Protein AF-A0A920AEJ7-F1 (afdb_monomer)

Solvent-accessible surface area (backbone atoms only — not comparable to full-atom values): 4196 Å² total; per-residue (Å²): 130,62,68,82,69,68,47,46,49,35,68,60,90,36,28,33,28,31,74,90,42,58,71,26,38,37,58,76,55,91,57,52,70,70,57,56,50,49,53,50,53,55,48,33,49,55,43,28,75,74,67,72,46,86,63,70,80,42,81,39,81,42,103,66,54,41,27,50,55,74,131

Secondary structure (DSSP, 8-state):
--GGGS-TT-EETTEEE-SSSTT-EEE-SS--HHHHHHHHHHHHHHHHHHHS---PPP----SS-EE----

Nearest PDB structures (foldseek):
  4jay-assembly1_A  TM=9.623E-01  e=4.082E-04  Pseudomonas aeruginosa PAO1
  3i99-assembly1_A  TM=8.906E-01  e=2.214E-03  Vibrio cholerae O1 biovar El Tor str. N16961
  5jzx-assembly3_E  TM=8.758E-01  e=2.362E-02  Mycobacterium tuberculosis H37Rv
  4pyt-assembly1_A  TM=8.860E-01  e=4.058E-02  unidentified
  5jzx-assembly2_D  TM=8.541E-01  e=4.342E-02  Mycobacterium tuberculosis H37Rv

Sequence (71 aa):
MIEKFGWKGKRIGNYGVHDKQALVLVNYGGAKGKNIYKLAQDIQSSVKDKFGIPLQMEVNVLSKLVLEVLF

Mean predicted aligned error: 8.31 Å

Radius of gyration: 11.33 Å; Cα contacts (8 Å, |Δi|>4): 108; chains: 1; bounding box: 28×21×28 Å

pLDDT: mean 71.52, std 13.95, range [39.97, 88.25]

Foldseek 3Di:
DQVVLPQQVDDDPQKGHHNVDGPKIAGNDDDDPVVSVVVNVVSQVSCCVPPVDGQDWAADCDVRGITDRDD

Structure (mmCIF, N/CA/C/O backbone):
data_AF-A0A920AEJ7-F1
#
_entry.id   AF-A0A920AEJ7-F1
#
loop_
_atom_site.group_PDB
_atom_site.id
_atom_site.type_symbol
_atom_site.label_atom_id
_atom_site.label_alt_id
_atom_site.label_comp_id
_atom_site.label_asym_id
_atom_site.label_entity_id
_atom_site.label_seq_id
_atom_site.pdbx_PDB_ins_code
_atom_site.Cartn_x
_atom_site.Cartn_y
_atom_site.Cartn_z
_atom_site.occupancy
_atom_site.B_iso_or_equiv
_atom_site.auth_seq_id
_atom_site.auth_comp_id
_atom_site.auth_asym_id
_atom_site.auth_atom_id
_atom_site.pdbx_PDB_model_num
ATOM 1 N N . MET A 1 1 ? -9.432 -7.910 10.120 1.00 52.41 1 MET A N 1
ATOM 2 C CA . MET A 1 1 ? -9.728 -6.474 10.364 1.00 52.41 1 MET A CA 1
ATOM 3 C C . MET A 1 1 ? -9.332 -5.576 9.181 1.00 52.41 1 MET A C 1
ATOM 5 O O . MET A 1 1 ? -10.089 -4.667 8.870 1.00 52.41 1 MET A O 1
ATOM 9 N N . ILE A 1 2 ? -8.237 -5.870 8.456 1.00 50.94 2 ILE A N 1
ATOM 10 C CA . ILE A 1 2 ? -7.720 -5.025 7.349 1.00 50.94 2 ILE A CA 1
ATOM 11 C C . ILE A 1 2 ? -8.199 -5.446 5.942 1.00 50.94 2 ILE A C 1
ATOM 13 O O . ILE A 1 2 ? -8.151 -4.687 4.978 1.00 50.94 2 ILE A O 1
ATOM 17 N N . GLU A 1 3 ? -8.804 -6.625 5.822 1.00 52.12 3 GLU A N 1
ATOM 18 C CA . GLU A 1 3 ? -9.438 -7.083 4.575 1.00 52.12 3 GLU A CA 1
ATOM 19 C C . GLU A 1 3 ? -10.634 -6.215 4.149 1.00 52.12 3 GLU A C 1
ATOM 21 O O . GLU A 1 3 ? -10.945 -6.127 2.966 1.00 52.12 3 GLU A O 1
ATOM 26 N N . LYS A 1 4 ? -11.259 -5.495 5.092 1.00 54.62 4 LYS A N 1
ATOM 27 C CA . LYS A 1 4 ? -12.401 -4.600 4.831 1.00 54.62 4 LYS A CA 1
ATOM 28 C C . LYS A 1 4 ? -12.026 -3.282 4.141 1.00 54.62 4 LYS A C 1
ATOM 30 O O . LYS A 1 4 ? -12.901 -2.469 3.857 1.00 54.62 4 LYS A O 1
ATOM 35 N N . PHE A 1 5 ? -10.744 -3.034 3.881 1.00 63.19 5 PHE A N 1
ATOM 36 C CA . PHE A 1 5 ? -10.297 -1.752 3.342 1.00 63.19 5 PHE A CA 1
ATOM 37 C C . PHE A 1 5 ? -10.224 -1.690 1.812 1.00 63.19 5 PHE A C 1
ATOM 39 O O . PHE A 1 5 ? -9.947 -0.621 1.275 1.00 63.19 5 PHE A O 1
ATOM 46 N N . GLY A 1 6 ? -10.447 -2.803 1.104 1.00 69.62 6 GLY A N 1
ATOM 47 C CA . GLY A 1 6 ? -10.390 -2.840 -0.365 1.00 69.62 6 GLY A CA 1
ATOM 48 C C . GLY A 1 6 ? -8.980 -2.691 -0.953 1.00 69.62 6 GLY A C 1
ATOM 49 O O . GLY A 1 6 ? -8.826 -2.591 -2.166 1.00 69.62 6 GLY A O 1
ATOM 50 N N . TRP A 1 7 ? -7.943 -2.673 -0.107 1.00 77.31 7 TRP A N 1
ATOM 51 C CA . TRP A 1 7 ? -6.547 -2.657 -0.543 1.00 77.31 7 TRP A CA 1
ATOM 52 C C . TRP A 1 7 ? -6.015 -4.055 -0.856 1.00 77.31 7 TRP A C 1
ATOM 54 O O . TRP A 1 7 ? -5.121 -4.168 -1.679 1.00 77.31 7 TRP A O 1
ATOM 64 N N . LYS A 1 8 ? -6.550 -5.118 -0.240 1.00 78.25 8 LYS A N 1
ATOM 65 C CA . LYS A 1 8 ? -6.117 -6.507 -0.478 1.00 78.25 8 LYS A CA 1
ATOM 66 C C . LYS A 1 8 ? -6.264 -6.869 -1.961 1.00 78.25 8 LYS A C 1
ATOM 68 O O . LYS A 1 8 ? -7.327 -6.658 -2.539 1.00 78.25 8 LYS A O 1
ATOM 73 N N . GLY A 1 9 ? -5.189 -7.368 -2.573 1.00 77.88 9 GLY A N 1
ATOM 74 C CA . G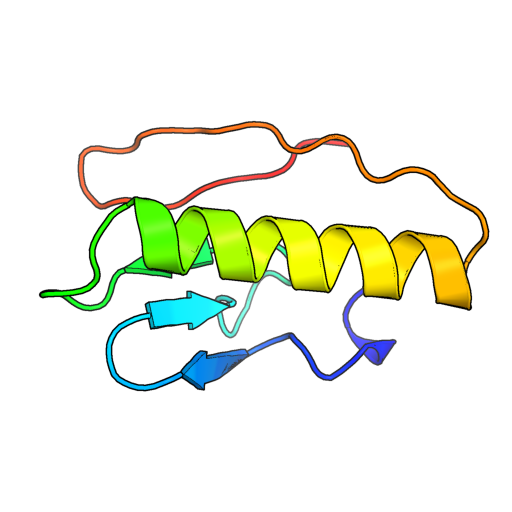LY A 1 9 ? -5.141 -7.672 -4.008 1.00 77.88 9 GLY A CA 1
ATOM 75 C C . GLY A 1 9 ? -5.176 -6.451 -4.940 1.00 77.88 9 GLY A C 1
ATOM 76 O O . GLY A 1 9 ? -5.245 -6.618 -6.159 1.00 77.8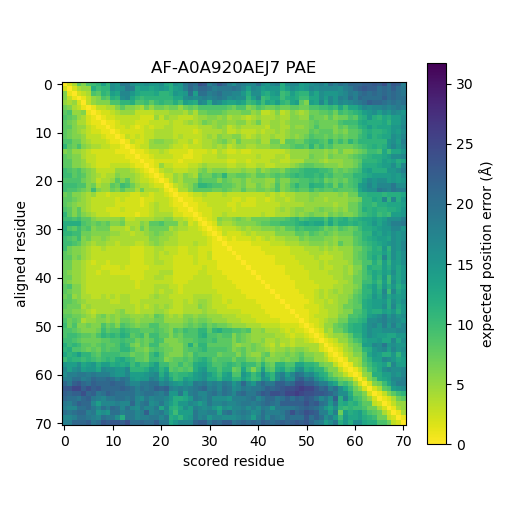8 9 GLY A O 1
ATOM 77 N N . LYS A 1 10 ? -5.132 -5.217 -4.415 1.00 82.69 10 LYS A N 1
ATOM 78 C CA . LYS A 1 10 ? -5.151 -4.006 -5.242 1.00 82.69 10 LYS A CA 1
ATOM 79 C C . LYS A 1 10 ? -3.825 -3.865 -5.974 1.00 82.69 10 LYS A C 1
ATOM 81 O O . LYS A 1 10 ? -2.765 -3.787 -5.354 1.00 82.69 10 LYS A O 1
ATOM 86 N N . ARG A 1 11 ? -3.898 -3.764 -7.297 1.00 84.69 11 ARG A N 1
ATOM 87 C CA . ARG A 1 11 ? -2.740 -3.613 -8.175 1.00 84.69 11 ARG A CA 1
ATOM 88 C C . ARG A 1 11 ? -2.771 -2.259 -8.871 1.00 84.69 11 ARG A C 1
ATOM 90 O O . ARG A 1 11 ? -3.791 -1.857 -9.421 1.00 84.69 11 ARG A O 1
ATOM 97 N N . ILE A 1 12 ? -1.640 -1.566 -8.845 1.00 83.88 12 ILE A N 1
ATOM 98 C CA . ILE A 1 12 ? -1.404 -0.294 -9.522 1.00 83.88 12 ILE A CA 1
ATOM 99 C C . ILE A 1 12 ? -0.238 -0.523 -10.484 1.00 83.88 12 ILE A C 1
ATOM 101 O O . ILE A 1 12 ? 0.932 -0.493 -10.104 1.00 83.88 12 ILE A O 1
ATOM 105 N N . GLY A 1 13 ? -0.561 -0.841 -11.739 1.00 86.19 13 GLY A N 1
ATOM 106 C CA . GLY A 1 13 ? 0.432 -1.228 -12.742 1.00 86.19 13 GLY A CA 1
ATOM 107 C C . GLY A 1 13 ? 1.263 -2.436 -12.292 1.00 86.19 13 GLY A C 1
ATOM 108 O O . GLY A 1 13 ? 0.748 -3.550 -12.157 1.00 86.19 13 GLY A O 1
ATOM 109 N N . ASN A 1 14 ? 2.553 -2.209 -12.034 1.00 84.50 14 ASN A N 1
ATOM 110 C CA . ASN A 1 14 ? 3.502 -3.265 -11.67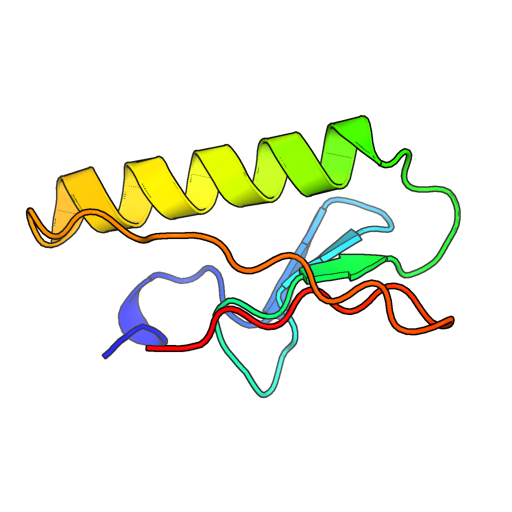5 1.00 84.50 14 ASN A CA 1
ATOM 111 C C . ASN A 1 14 ? 3.814 -3.361 -10.175 1.00 84.50 14 ASN A C 1
ATOM 113 O O . ASN A 1 14 ? 4.791 -3.991 -9.786 1.00 84.50 14 ASN A O 1
ATOM 117 N N . TYR A 1 15 ? 3.016 -2.743 -9.315 1.00 88.25 15 TYR A N 1
ATOM 118 C CA . TYR A 1 15 ? 3.111 -2.919 -7.867 1.00 88.25 15 TYR A CA 1
ATOM 119 C C . TYR A 1 15 ? 1.714 -2.988 -7.260 1.00 88.25 15 TYR A C 1
ATOM 121 O O . TYR A 1 15 ? 0.724 -2.677 -7.922 1.00 88.25 15 TYR A O 1
ATOM 129 N N . GLY A 1 16 ? 1.603 -3.436 -6.019 1.00 86.31 16 GLY A N 1
ATOM 130 C CA . GLY A 1 16 ? 0.303 -3.572 -5.381 1.00 86.31 16 GLY A CA 1
ATOM 131 C C . GLY A 1 16 ? 0.385 -4.150 -3.985 1.00 86.31 16 GLY A C 1
ATOM 132 O O . GLY A 1 16 ? 1.455 -4.210 -3.386 1.00 86.31 16 GLY A O 1
ATOM 133 N N . VAL A 1 17 ? -0.764 -4.580 -3.489 1.00 84.31 17 VAL A N 1
ATOM 134 C CA . VAL A 1 17 ? -0.901 -5.289 -2.221 1.00 84.31 17 VAL A CA 1
ATOM 135 C C . VAL A 1 17 ? -1.144 -6.761 -2.515 1.00 84.31 17 VAL A C 1
ATOM 137 O O . VAL A 1 17 ? -1.904 -7.096 -3.427 1.00 84.31 17 VAL A O 1
ATOM 140 N N . HIS A 1 18 ? -0.526 -7.635 -1.730 1.00 82.00 18 HIS A N 1
ATOM 141 C CA . HIS A 1 18 ? -0.691 -9.072 -1.855 1.00 82.00 18 HIS A CA 1
ATOM 142 C C . HIS A 1 18 ? -2.168 -9.475 -1.710 1.00 82.00 18 HIS A C 1
ATOM 144 O O . HIS A 1 18 ? -2.953 -8.889 -0.955 1.00 82.00 18 HIS A O 1
ATOM 150 N N . ASP A 1 19 ? -2.553 -10.489 -2.469 1.00 75.69 19 ASP A N 1
ATOM 151 C CA . ASP A 1 19 ? -3.912 -11.019 -2.566 1.00 75.69 19 ASP A CA 1
ATOM 152 C C . ASP A 1 19 ? -4.303 -11.873 -1.357 1.00 75.69 19 ASP A C 1
ATOM 154 O O . ASP A 1 19 ? -5.489 -12.005 -1.074 1.00 75.69 19 ASP A O 1
ATOM 158 N N . LYS A 1 20 ? -3.330 -12.428 -0.624 1.00 71.44 20 LYS A N 1
ATOM 159 C CA . LYS A 1 20 ? -3.571 -13.259 0.571 1.00 71.44 20 LYS A CA 1
ATOM 160 C C . LYS A 1 20 ? -3.341 -12.523 1.889 1.00 71.44 20 LYS A C 1
ATOM 162 O O . LYS A 1 20 ? -4.032 -12.816 2.860 1.00 71.44 20 LYS A O 1
ATOM 167 N N . GLN A 1 21 ? -2.454 -11.529 1.909 1.00 66.75 21 GLN A N 1
ATOM 168 C CA . GLN A 1 21 ? -2.086 -10.766 3.106 1.00 66.75 21 GLN A CA 1
ATOM 169 C C . GLN A 1 21 ? -2.302 -9.274 2.846 1.00 66.75 21 GLN A C 1
ATOM 171 O O . GLN A 1 21 ? -1.572 -8.644 2.083 1.00 66.75 21 GLN A O 1
ATOM 176 N N . ALA A 1 22 ? -3.329 -8.703 3.474 1.00 63.91 22 ALA A N 1
ATOM 177 C CA . ALA A 1 22 ? -3.511 -7.258 3.466 1.00 63.91 22 ALA A CA 1
ATOM 178 C C . ALA A 1 22 ? -2.309 -6.612 4.178 1.00 63.91 22 ALA A C 1
ATOM 180 O O . ALA A 1 22 ? -1.931 -7.095 5.238 1.00 63.91 22 ALA A O 1
ATOM 181 N N . LEU A 1 23 ? -1.752 -5.538 3.600 1.00 71.25 23 LEU A N 1
ATOM 182 C CA . LEU A 1 23 ? -0.536 -4.810 4.028 1.00 71.25 23 LEU A CA 1
ATOM 183 C C . LEU A 1 23 ? 0.807 -5.348 3.546 1.00 71.25 23 LEU A C 1
ATOM 185 O O . LEU A 1 23 ? 1.814 -4.675 3.742 1.00 71.25 23 LEU A O 1
ATOM 189 N N . VAL A 1 24 ? 0.829 -6.482 2.853 1.00 77.44 24 VAL A N 1
ATOM 190 C CA . VAL A 1 24 ? 2.046 -6.888 2.159 1.00 77.44 24 VAL A CA 1
ATOM 191 C C . VAL A 1 24 ? 2.134 -6.153 0.835 1.00 77.44 24 VAL A C 1
ATOM 193 O O . VAL A 1 24 ? 1.279 -6.343 -0.030 1.00 77.44 24 VAL A O 1
ATOM 196 N N . LEU A 1 25 ? 3.153 -5.312 0.664 1.00 80.75 25 LEU A N 1
ATOM 197 C CA . LEU A 1 25 ? 3.383 -4.613 -0.600 1.00 80.75 25 LEU A CA 1
ATOM 198 C C . LEU A 1 25 ? 4.279 -5.429 -1.516 1.00 80.75 25 LEU A C 1
ATOM 200 O O . LEU A 1 25 ? 5.349 -5.879 -1.113 1.00 80.75 25 LEU A O 1
ATOM 204 N N . VAL A 1 26 ? 3.844 -5.576 -2.763 1.00 82.06 26 VAL A N 1
ATOM 205 C CA . VAL A 1 26 ? 4.489 -6.419 -3.766 1.00 82.06 26 VAL A CA 1
ATOM 206 C C . VAL A 1 26 ? 4.952 -5.560 -4.932 1.00 82.06 26 VAL A C 1
ATOM 208 O O . VAL A 1 26 ? 4.170 -4.802 -5.514 1.00 82.06 26 VAL A O 1
ATOM 211 N N . ASN A 1 27 ? 6.220 -5.718 -5.308 1.00 84.12 27 ASN A N 1
ATOM 212 C CA . ASN A 1 27 ? 6.740 -5.247 -6.588 1.00 84.12 27 ASN A CA 1
ATOM 213 C C . ASN A 1 27 ? 6.691 -6.387 -7.612 1.00 84.12 27 ASN A C 1
ATOM 215 O O . ASN A 1 27 ? 7.457 -7.342 -7.508 1.00 84.12 27 ASN A O 1
ATOM 219 N N . TYR A 1 28 ? 5.837 -6.279 -8.626 1.00 81.31 28 TYR A N 1
ATOM 220 C CA . TYR A 1 28 ? 5.778 -7.238 -9.735 1.00 81.31 28 TYR A CA 1
ATOM 221 C C . TYR A 1 28 ? 6.840 -6.972 -10.820 1.00 81.31 28 TYR A C 1
ATOM 223 O O . TYR A 1 28 ? 6.910 -7.720 -11.790 1.00 81.31 28 TYR A O 1
ATOM 231 N N . GLY A 1 29 ? 7.671 -5.936 -10.661 1.00 79.31 29 GLY A N 1
ATOM 232 C CA . GLY A 1 29 ? 8.797 -5.618 -11.542 1.00 79.31 29 GLY A CA 1
ATOM 233 C C . GLY A 1 29 ? 8.670 -4.249 -12.212 1.00 79.31 29 GLY A C 1
ATOM 234 O O . GLY A 1 29 ? 7.633 -3.880 -12.751 1.00 79.31 29 GLY A O 1
ATOM 235 N N . GLY A 1 30 ? 9.738 -3.453 -12.198 1.00 77.88 30 GLY A N 1
ATOM 236 C CA . GLY A 1 30 ? 9.742 -2.122 -12.822 1.00 77.88 30 GLY A CA 1
ATOM 237 C C . GLY A 1 30 ? 9.064 -1.013 -12.004 1.00 77.88 30 GLY A C 1
ATOM 238 O O . GLY A 1 30 ? 9.096 0.145 -12.419 1.00 77.88 30 GLY A O 1
ATOM 239 N N . ALA A 1 31 ? 8.505 -1.306 -10.823 1.00 79.69 31 ALA A N 1
ATOM 240 C CA . ALA A 1 31 ? 8.113 -0.251 -9.893 1.00 79.69 31 ALA A CA 1
ATOM 241 C C . ALA A 1 31 ? 9.344 0.298 -9.160 1.00 79.69 31 ALA A C 1
ATOM 243 O O . ALA A 1 31 ? 10.168 -0.459 -8.642 1.00 79.69 31 ALA A O 1
ATOM 244 N N . LYS A 1 32 ? 9.456 1.627 -9.089 1.00 81.94 32 LYS A N 1
ATOM 245 C CA . LYS A 1 32 ? 10.489 2.296 -8.288 1.00 81.94 32 LYS A CA 1
ATOM 2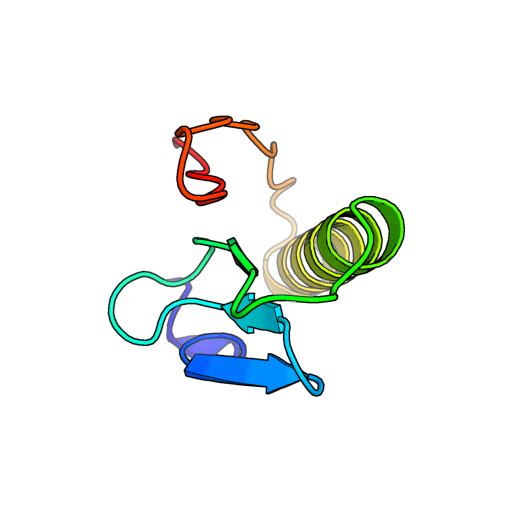46 C C . LYS A 1 32 ? 10.130 2.192 -6.807 1.00 81.94 32 LYS A C 1
ATOM 248 O O . LYS A 1 32 ? 8.952 2.273 -6.462 1.00 81.94 32 LYS A O 1
ATOM 253 N N . GLY A 1 33 ? 11.131 2.132 -5.926 1.00 78.94 33 GLY A N 1
ATOM 254 C CA . GLY A 1 33 ? 10.910 2.129 -4.471 1.00 78.94 33 GLY A CA 1
ATOM 255 C C . GLY A 1 33 ? 10.014 3.282 -3.993 1.00 78.94 33 GLY A C 1
ATOM 256 O O . GLY A 1 33 ? 9.149 3.076 -3.152 1.00 78.94 33 GLY A O 1
ATOM 257 N N . LYS A 1 34 ? 10.113 4.462 -4.629 1.00 83.12 34 LYS A N 1
ATOM 258 C CA . LYS A 1 34 ? 9.230 5.618 -4.374 1.00 83.12 34 LYS A CA 1
ATOM 259 C C . LYS A 1 34 ? 7.738 5.317 -4.587 1.00 83.12 34 LYS A C 1
ATOM 261 O O . LYS A 1 34 ? 6.910 5.839 -3.852 1.00 83.12 34 LYS A O 1
ATOM 266 N N . ASN A 1 35 ? 7.392 4.485 -5.570 1.00 84.00 35 ASN A N 1
ATOM 267 C CA . ASN A 1 35 ? 6.000 4.134 -5.863 1.00 84.00 35 ASN A CA 1
ATOM 268 C C . ASN A 1 35 ? 5.427 3.214 -4.782 1.00 84.00 35 ASN A C 1
ATOM 270 O O . 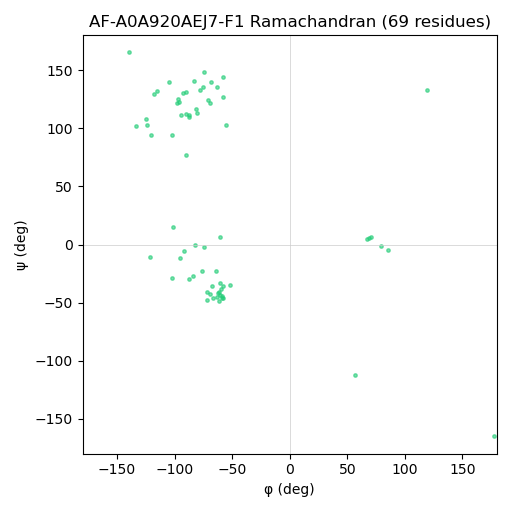ASN A 1 35 ? 4.291 3.396 -4.356 1.00 84.00 35 ASN A O 1
ATOM 274 N N . ILE A 1 36 ? 6.235 2.258 -4.317 1.00 81.38 36 ILE A N 1
ATOM 275 C CA . ILE A 1 36 ? 5.853 1.349 -3.232 1.00 81.38 36 ILE A CA 1
ATOM 276 C C . ILE A 1 36 ? 5.757 2.101 -1.911 1.00 81.38 36 ILE A C 1
ATOM 278 O O . ILE A 1 36 ? 4.784 1.933 -1.186 1.00 81.38 36 ILE A O 1
ATOM 282 N N . TYR A 1 37 ? 6.709 2.993 -1.642 1.00 82.88 37 TYR A N 1
ATOM 283 C CA . TYR A 1 37 ? 6.657 3.861 -0.473 1.00 82.88 37 TYR A CA 1
ATOM 284 C C . TYR A 1 37 ? 5.395 4.733 -0.469 1.00 82.88 37 TYR A C 1
ATOM 286 O O . TYR A 1 37 ? 4.697 4.800 0.536 1.00 82.88 37 TYR A O 1
ATOM 294 N N . LYS A 1 38 ? 5.038 5.332 -1.614 1.00 85.62 38 LYS A N 1
ATOM 295 C CA . LYS A 1 38 ? 3.797 6.103 -1.740 1.00 85.62 38 LYS A CA 1
ATOM 296 C C . LYS A 1 38 ? 2.554 5.247 -1.476 1.00 85.62 38 LYS A C 1
ATOM 298 O O . LYS A 1 38 ? 1.684 5.670 -0.726 1.00 85.62 38 LYS A O 1
ATOM 303 N N . LEU A 1 39 ? 2.503 4.027 -2.018 1.00 84.31 39 LEU A N 1
ATOM 304 C CA . LEU A 1 39 ? 1.412 3.089 -1.736 1.00 84.31 39 LEU A CA 1
ATOM 305 C C . LEU A 1 39 ? 1.311 2.758 -0.239 1.00 84.31 39 LEU A C 1
ATOM 307 O O . LEU A 1 39 ? 0.207 2.669 0.292 1.00 84.31 39 LEU A O 1
ATOM 311 N N . ALA A 1 40 ? 2.444 2.613 0.450 1.00 81.06 40 ALA A N 1
ATOM 312 C CA . ALA A 1 40 ? 2.452 2.412 1.893 1.00 81.06 40 ALA A CA 1
ATOM 313 C C . ALA A 1 40 ? 1.860 3.611 2.645 1.00 81.06 40 ALA A C 1
ATOM 315 O O . ALA A 1 40 ? 1.023 3.421 3.525 1.00 81.06 40 ALA A O 1
ATOM 316 N N . GLN A 1 41 ? 2.244 4.835 2.270 1.00 85.06 41 GLN A N 1
ATOM 317 C CA . GLN A 1 41 ? 1.709 6.059 2.874 1.00 85.06 41 GLN A CA 1
ATOM 318 C C . GLN A 1 41 ? 0.196 6.194 2.652 1.00 85.06 41 GLN A C 1
ATOM 320 O O . GLN A 1 41 ? -0.532 6.523 3.589 1.00 85.06 41 GLN A O 1
ATOM 325 N N . ASP A 1 42 ? -0.290 5.881 1.447 1.00 85.62 42 ASP A N 1
ATOM 326 C CA . ASP A 1 42 ? -1.722 5.912 1.126 1.00 85.62 42 ASP A CA 1
ATOM 327 C C . ASP A 1 42 ? -2.511 4.922 2.003 1.00 85.62 42 ASP A C 1
ATOM 329 O O . ASP A 1 42 ? -3.590 5.237 2.515 1.00 85.62 42 ASP A O 1
ATOM 333 N N . ILE A 1 43 ? -1.954 3.727 2.226 1.00 80.38 43 ILE A N 1
ATOM 334 C CA . ILE A 1 43 ? -2.543 2.719 3.113 1.00 80.38 43 ILE A CA 1
ATOM 335 C C . ILE A 1 43 ? -2.514 3.194 4.568 1.00 80.38 43 ILE A C 1
ATOM 337 O O . ILE A 1 43 ? -3.536 3.097 5.244 1.00 80.38 43 ILE A O 1
ATOM 341 N N . GLN A 1 44 ? -1.393 3.740 5.048 1.00 79.81 44 GLN A N 1
ATOM 342 C CA . GLN A 1 44 ? -1.281 4.279 6.407 1.00 79.81 44 GLN A CA 1
ATOM 343 C C . GLN A 1 44 ? -2.311 5.380 6.668 1.00 79.81 44 GLN A C 1
ATOM 345 O O . GLN A 1 44 ? -2.993 5.332 7.693 1.00 79.81 44 GLN A O 1
ATOM 350 N N . SER A 1 45 ? -2.473 6.328 5.735 1.00 83.62 45 SER A N 1
ATOM 351 C CA . SER A 1 45 ? -3.502 7.370 5.841 1.00 83.62 45 SER A CA 1
ATOM 352 C C . SER A 1 45 ? -4.890 6.744 5.869 1.00 83.62 45 SER A C 1
ATOM 354 O O . SER A 1 45 ? -5.656 6.995 6.790 1.00 83.62 45 SER A O 1
ATOM 356 N N . SER A 1 46 ? -5.186 5.827 4.942 1.00 81.50 46 SER A N 1
ATOM 357 C CA . SER A 1 46 ? -6.486 5.153 4.896 1.00 81.50 46 SER A CA 1
ATOM 358 C C . SER A 1 46 ? -6.800 4.354 6.167 1.00 81.50 46 SER A C 1
ATOM 360 O O . SER A 1 46 ? -7.977 4.231 6.514 1.00 81.50 46 SER A O 1
ATOM 362 N N . VAL A 1 47 ? -5.796 3.769 6.826 1.00 77.62 47 VAL A N 1
ATOM 363 C CA . VAL A 1 47 ? -5.953 3.059 8.104 1.00 77.62 47 VAL A CA 1
ATOM 364 C C . VAL A 1 47 ? -6.204 4.044 9.236 1.00 77.62 47 VAL A C 1
ATOM 366 O O . VAL A 1 47 ? -7.174 3.871 9.978 1.00 77.62 47 VAL A O 1
ATOM 369 N N . LYS A 1 48 ? -5.400 5.107 9.314 1.00 81.00 48 LYS A N 1
ATOM 370 C CA . LYS A 1 48 ? -5.556 6.168 10.309 1.00 81.00 48 LYS A CA 1
ATOM 371 C C . LYS A 1 48 ? -6.926 6.839 10.209 1.00 81.00 48 LYS A C 1
ATOM 373 O O . LYS A 1 48 ? -7.597 6.978 11.224 1.00 81.00 48 LYS A O 1
ATOM 378 N N . ASP A 1 49 ? -7.372 7.175 9.003 1.00 82.50 49 ASP A N 1
ATOM 379 C CA . ASP A 1 49 ? -8.637 7.878 8.774 1.00 82.50 49 ASP A CA 1
ATOM 380 C C . ASP A 1 49 ? -9.852 7.008 9.123 1.00 82.50 49 ASP A C 1
ATOM 382 O O . ASP A 1 49 ? -10.851 7.507 9.636 1.00 82.50 49 ASP A O 1
ATOM 386 N N . LYS A 1 50 ? -9.783 5.694 8.870 1.00 75.81 50 LYS A N 1
ATOM 387 C CA . LYS A 1 50 ? -10.915 4.786 9.117 1.00 75.81 50 LYS A CA 1
ATOM 388 C C . LYS A 1 50 ? -10.966 4.212 10.531 1.00 75.81 50 LYS A C 1
ATOM 390 O O . LYS A 1 50 ? -12.054 3.874 10.986 1.00 75.81 50 LYS A O 1
ATOM 395 N N . PHE A 1 51 ? -9.822 4.035 11.191 1.00 73.62 51 PHE A N 1
ATOM 396 C CA . PHE A 1 51 ? -9.748 3.326 12.477 1.00 73.62 51 PHE A CA 1
ATOM 397 C C . PHE A 1 51 ? -9.176 4.183 13.602 1.00 73.62 51 PHE A C 1
ATOM 399 O O . PHE A 1 51 ? -9.227 3.764 14.753 1.00 73.62 51 PHE A O 1
ATOM 406 N N . GLY A 1 52 ? -8.617 5.358 13.301 1.00 76.12 52 GLY A N 1
ATOM 407 C CA . GLY A 1 52 ? -7.927 6.194 14.285 1.00 76.12 52 GLY A CA 1
ATOM 408 C C . GLY A 1 52 ? -6.624 5.579 14.806 1.00 76.12 52 GLY A C 1
ATOM 409 O O . GLY A 1 52 ? -5.999 6.145 15.697 1.00 76.12 52 GLY A O 1
ATOM 410 N N . ILE A 1 53 ? -6.202 4.432 14.261 1.00 75.38 53 ILE A N 1
ATOM 411 C CA . ILE A 1 53 ? -5.016 3.699 14.703 1.00 75.38 53 ILE A CA 1
ATOM 412 C C . ILE A 1 53 ? -3.843 4.067 13.788 1.00 75.38 53 ILE A C 1
ATOM 414 O O . ILE A 1 53 ? -3.955 3.912 12.566 1.00 75.38 53 ILE A O 1
ATOM 418 N N . PRO A 1 54 ? -2.710 4.538 14.336 1.00 68.81 54 PRO A N 1
ATOM 419 C CA . PRO A 1 54 ? -1.502 4.731 13.551 1.00 68.81 54 PRO A CA 1
ATOM 420 C C . PRO A 1 54 ? -0.928 3.370 13.143 1.00 68.81 54 PRO A C 1
ATOM 422 O O . PRO A 1 54 ? -0.607 2.539 13.988 1.00 68.81 54 PRO A O 1
ATOM 425 N N . LEU A 1 55 ? -0.791 3.145 11.837 1.00 71.25 55 LEU A N 1
ATOM 426 C CA . LEU A 1 55 ? -0.138 1.955 11.300 1.00 71.25 55 LEU A CA 1
ATOM 427 C C . LEU A 1 55 ? 1.370 2.219 11.184 1.00 71.25 55 LEU A C 1
ATOM 429 O O . LEU A 1 55 ? 1.791 3.017 10.344 1.00 71.25 55 LEU A O 1
ATOM 433 N N . GLN A 1 56 ? 2.189 1.558 12.000 1.00 66.88 56 GLN A N 1
ATOM 434 C CA . GLN A 1 56 ? 3.636 1.547 11.777 1.00 66.88 56 GLN A CA 1
ATOM 435 C C . GLN A 1 56 ? 3.952 0.606 10.616 1.00 66.88 56 GLN A C 1
ATOM 437 O O . GLN A 1 56 ? 3.361 -0.458 10.513 1.00 66.88 56 GLN A O 1
ATOM 442 N N . MET A 1 57 ? 4.819 1.027 9.697 1.00 66.12 57 MET A N 1
ATOM 443 C CA . MET A 1 57 ? 5.272 0.176 8.598 1.00 66.12 57 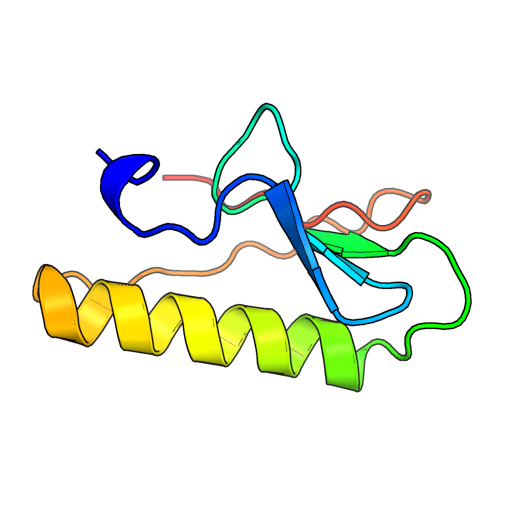MET A CA 1
ATOM 444 C C . MET A 1 57 ? 6.615 -0.422 8.982 1.00 66.12 57 MET A C 1
ATOM 446 O O . MET A 1 57 ? 7.573 0.323 9.178 1.00 66.12 57 MET A O 1
ATOM 450 N N . GLU A 1 58 ? 6.697 -1.746 8.995 1.00 65.31 58 GLU A N 1
ATOM 451 C CA . GLU A 1 58 ? 7.980 -2.435 8.977 1.00 65.31 58 GLU A CA 1
ATOM 452 C C . GLU A 1 58 ? 8.364 -2.742 7.526 1.00 65.31 58 GLU A C 1
ATOM 454 O O . GLU A 1 58 ? 7.552 -3.176 6.707 1.00 65.31 58 GLU A O 1
ATOM 459 N N . VAL A 1 59 ? 9.597 -2.391 7.162 1.00 59.66 59 VAL A N 1
ATOM 460 C CA . VAL A 1 59 ? 10.109 -2.561 5.801 1.00 59.66 59 VAL A CA 1
ATOM 461 C C . VAL A 1 59 ? 11.000 -3.789 5.797 1.00 59.66 59 VAL A C 1
ATOM 463 O O . VAL A 1 59 ? 12.191 -3.690 6.078 1.00 59.66 59 VAL A O 1
ATOM 466 N N . ASN A 1 60 ? 10.435 -4.942 5.445 1.00 56.81 60 ASN A N 1
ATOM 467 C CA . ASN A 1 60 ? 11.232 -6.139 5.203 1.00 56.81 60 ASN A CA 1
ATOM 468 C C . ASN A 1 60 ? 11.684 -6.165 3.735 1.00 56.81 60 ASN A C 1
ATOM 470 O O . ASN A 1 60 ? 10.881 -6.311 2.818 1.00 56.81 60 ASN A O 1
ATOM 474 N N . VAL A 1 61 ? 12.978 -5.968 3.471 1.00 51.78 61 VAL A N 1
ATOM 475 C CA . VAL A 1 61 ? 13.520 -6.052 2.105 1.00 51.78 61 VAL A CA 1
ATOM 476 C C . VAL A 1 61 ? 13.951 -7.490 1.846 1.00 51.78 61 VAL A C 1
ATOM 478 O O . VAL A 1 61 ? 15.131 -7.825 1.884 1.00 51.78 61 VAL A O 1
ATOM 481 N N . LEU A 1 62 ? 12.981 -8.361 1.579 1.00 54.25 62 LEU A N 1
ATOM 482 C CA . LEU A 1 62 ? 13.284 -9.672 1.016 1.00 54.25 62 LEU A CA 1
ATOM 483 C C . LEU A 1 62 ? 13.795 -9.448 -0.416 1.00 54.25 62 LEU A C 1
ATOM 485 O O . LEU A 1 62 ? 13.274 -8.603 -1.144 1.00 54.25 62 LEU A O 1
ATOM 489 N N . SER A 1 63 ? 14.814 -10.190 -0.853 1.00 40.84 63 SER A N 1
ATOM 490 C CA . SER A 1 63 ? 15.433 -10.116 -2.196 1.00 40.84 63 SER A CA 1
ATOM 491 C C . SER A 1 63 ? 14.469 -10.428 -3.363 1.00 40.84 63 SER A C 1
ATOM 493 O O . SER A 1 63 ? 14.842 -10.422 -4.534 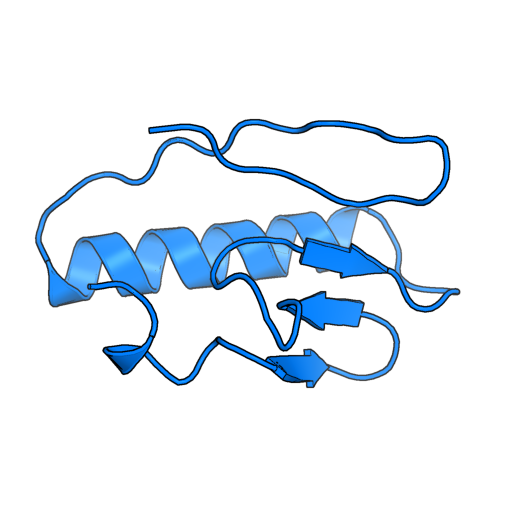1.00 40.84 63 SER A O 1
ATOM 495 N N . LYS A 1 64 ? 13.187 -10.594 -3.037 1.00 50.03 64 LYS A N 1
ATOM 496 C CA . LYS A 1 64 ? 11.995 -10.374 -3.848 1.00 50.03 64 LYS A CA 1
ATOM 497 C C . LYS A 1 64 ? 11.146 -9.379 -3.033 1.00 50.03 64 LYS A C 1
ATOM 499 O O . LYS A 1 64 ? 10.615 -9.778 -2.006 1.00 50.03 64 LYS A O 1
ATOM 504 N N . LEU A 1 65 ? 11.129 -8.089 -3.398 1.00 42.84 65 LEU A N 1
ATOM 505 C CA . LEU A 1 65 ? 10.660 -6.989 -2.527 1.00 42.84 65 LEU A CA 1
ATOM 506 C C . LEU A 1 65 ? 9.224 -7.233 -2.011 1.00 42.84 65 LEU A C 1
ATOM 508 O O . LEU A 1 65 ? 8.257 -7.051 -2.756 1.00 42.84 65 LEU A O 1
ATOM 512 N N . VAL A 1 66 ? 9.104 -7.646 -0.750 1.00 47.59 66 VAL A N 1
ATOM 513 C CA . VAL A 1 66 ? 7.852 -7.956 -0.047 1.00 47.59 66 VAL A CA 1
ATOM 514 C C . VAL A 1 66 ? 7.937 -7.271 1.311 1.00 47.59 66 VAL A C 1
ATOM 516 O O . VAL A 1 66 ? 8.639 -7.753 2.191 1.00 47.59 66 VAL A O 1
ATOM 519 N N . LEU A 1 67 ? 7.263 -6.130 1.460 1.00 50.25 67 LEU A N 1
ATOM 520 C CA . LEU A 1 67 ? 7.232 -5.404 2.732 1.00 50.25 67 LEU A CA 1
ATOM 521 C C . LEU A 1 67 ? 6.198 -6.064 3.644 1.00 50.25 67 LEU A C 1
ATOM 523 O O . LEU A 1 67 ? 5.013 -6.013 3.328 1.00 50.25 67 LEU A O 1
ATOM 527 N N . GLU A 1 68 ? 6.633 -6.686 4.737 1.00 45.78 68 GLU A N 1
ATOM 528 C CA . GLU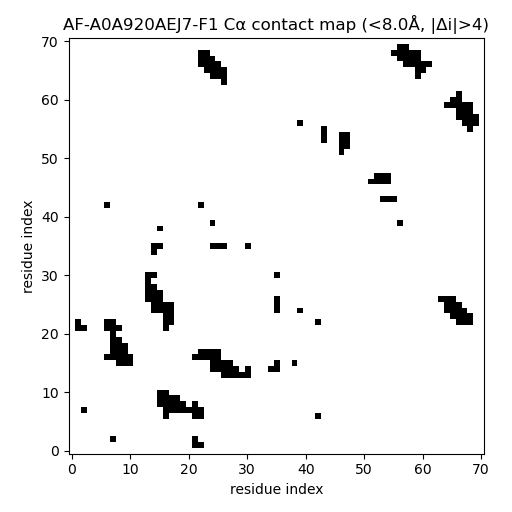 A 1 68 ? 5.749 -7.182 5.798 1.00 45.78 68 GLU A CA 1
ATOM 529 C C . GLU A 1 68 ? 5.655 -6.161 6.929 1.00 45.78 68 GLU A C 1
ATOM 531 O O . GLU A 1 68 ? 6.665 -5.803 7.525 1.00 45.78 68 GLU A O 1
ATOM 536 N N . VAL A 1 69 ? 4.433 -5.724 7.236 1.00 44.41 69 VAL A N 1
ATOM 537 C CA . VAL A 1 69 ? 4.127 -4.925 8.425 1.00 44.41 69 VAL A CA 1
ATOM 538 C C . VAL A 1 69 ? 3.780 -5.878 9.571 1.00 44.41 69 VAL A C 1
ATOM 540 O O . VAL A 1 69 ? 2.75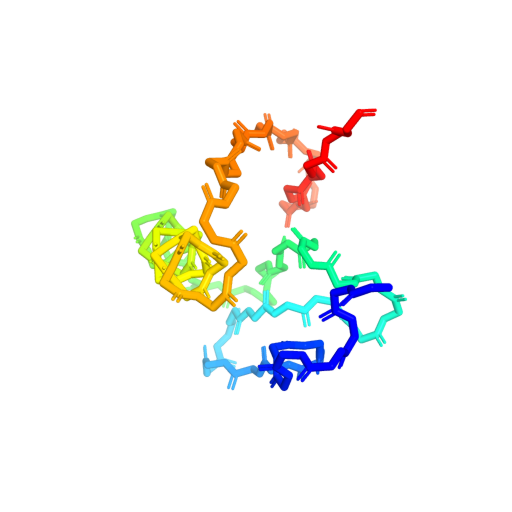0 -6.551 9.502 1.00 44.41 69 VAL A O 1
ATOM 543 N N . LEU A 1 70 ? 4.631 -5.947 10.597 1.00 39.97 70 LEU A N 1
ATOM 544 C CA . LEU A 1 70 ? 4.358 -6.664 11.848 1.00 39.97 70 LEU A CA 1
ATOM 545 C C . LEU A 1 70 ? 3.522 -5.778 12.793 1.00 39.97 70 LEU A C 1
ATOM 547 O O . LEU A 1 70 ? 3.722 -4.565 12.852 1.00 39.97 70 LEU A O 1
ATOM 551 N N . PHE A 1 71 ? 2.560 -6.394 13.487 1.00 43.06 71 PHE A N 1
ATOM 552 C CA . PHE A 1 71 ? 1.766 -5.808 14.576 1.00 43.06 71 PHE A CA 1
ATOM 553 C C . PHE A 1 71 ? 2.135 -6.470 15.896 1.00 43.06 71 PHE A C 1
ATOM 555 O O . PHE A 1 71 ? 2.387 -7.698 15.857 1.00 43.06 71 PHE A O 1
#